Protein AF-M0MGC9-F1 (afdb_monomer_lite)

Sequence (70 aa):
MNMTVTDTPKDEGAYTLQRYNNQARSEMTLANGVPNDSWDAAIKPSDPIASVPADQTIIPESSSEMGCSL

pLDDT: mean 85.55, std 9.45, range [48.41, 97.19]

Radius of gyration: 15.37 Å; chains: 1; bounding box: 35×28×37 Å

Organism: NCBI:txid1227455

Secondary structure (DSSP, 8-state):
--EEESS-TTSTT-EEE-TTT--EE--EEE--EEE--SSSSSEEE-S-SEEE-TTTSS--TT-TT-----

Foldseek 3Di:
DWDFAQDDPVHGRQWTADDFARDIFGKDFDFDWDADPDDPDGTDGDPGPDIDGRVRPDDDPPDPPPPDGD

Structure (mmCIF, N/CA/C/O backbone):
data_AF-M0MGC9-F1
#
_entry.id   AF-M0MGC9-F1
#
loop_
_atom_site.group_PDB
_atom_site.id
_atom_site.type_symbol
_atom_site.label_atom_id
_atom_site.label_alt_id
_atom_site.label_comp_id
_atom_site.label_asym_id
_atom_site.label_entity_id
_atom_site.label_seq_id
_atom_site.pdbx_PDB_ins_code
_atom_site.Cartn_x
_atom_site.Cartn_y
_atom_site.Cartn_z
_atom_site.occupancy
_atom_site.B_iso_or_equiv
_atom_site.auth_seq_id
_atom_site.auth_comp_id
_atom_site.auth_asym_id
_atom_site.auth_atom_id
_atom_site.pdbx_PDB_model_num
ATOM 1 N N . MET A 1 1 ? -21.014 -6.325 11.392 1.00 48.41 1 MET A N 1
ATOM 2 C CA . MET A 1 1 ? -20.391 -7.184 10.373 1.00 48.41 1 MET A CA 1
ATOM 3 C C . MET A 1 1 ? -19.628 -6.277 9.427 1.00 48.41 1 MET A C 1
ATOM 5 O O . MET A 1 1 ? -20.213 -5.303 8.966 1.00 48.41 1 MET A O 1
ATOM 9 N N . ASN A 1 2 ? -18.330 -6.522 9.253 1.00 60.12 2 ASN A N 1
ATOM 10 C CA . ASN A 1 2 ? -17.515 -5.838 8.248 1.00 60.12 2 ASN A CA 1
ATOM 11 C C . ASN A 1 2 ? -17.812 -6.475 6.885 1.00 60.12 2 ASN A C 1
ATOM 13 O O . ASN A 1 2 ? -18.052 -7.680 6.827 1.00 60.12 2 ASN A O 1
ATOM 17 N N . MET A 1 3 ? -17.830 -5.678 5.816 1.00 75.88 3 MET A N 1
ATOM 18 C CA . MET A 1 3 ? -17.904 -6.210 4.454 1.00 75.88 3 MET A CA 1
ATOM 19 C C . MET A 1 3 ? -16.480 -6.508 3.989 1.00 75.88 3 MET A C 1
ATOM 21 O O . MET A 1 3 ? -15.660 -5.594 3.893 1.00 75.88 3 MET A O 1
ATOM 25 N N . THR A 1 4 ? -16.187 -7.780 3.744 1.00 77.88 4 THR A N 1
ATOM 26 C CA . THR A 1 4 ? -14.924 -8.233 3.154 1.00 77.88 4 THR A CA 1
ATOM 27 C C . THR A 1 4 ? -15.127 -8.398 1.654 1.00 77.88 4 THR A C 1
AT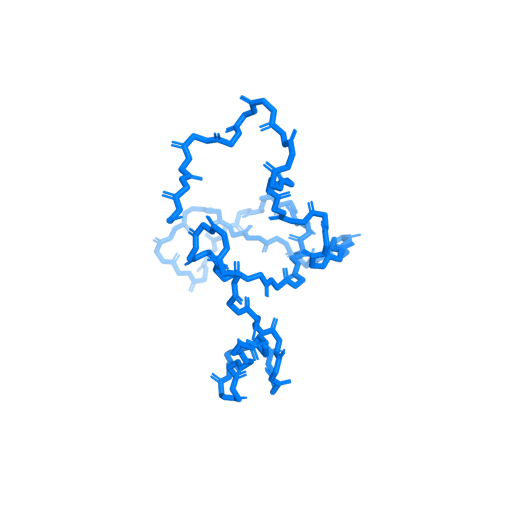OM 29 O O . THR A 1 4 ? -16.125 -8.985 1.235 1.00 77.88 4 THR A O 1
ATOM 32 N N . VAL A 1 5 ? -14.210 -7.866 0.848 1.00 75.25 5 VAL A N 1
ATOM 33 C CA . VAL A 1 5 ? -14.263 -8.011 -0.612 1.00 75.25 5 VAL A CA 1
ATOM 34 C C . VAL A 1 5 ? -13.641 -9.356 -0.979 1.00 75.25 5 VAL A C 1
AT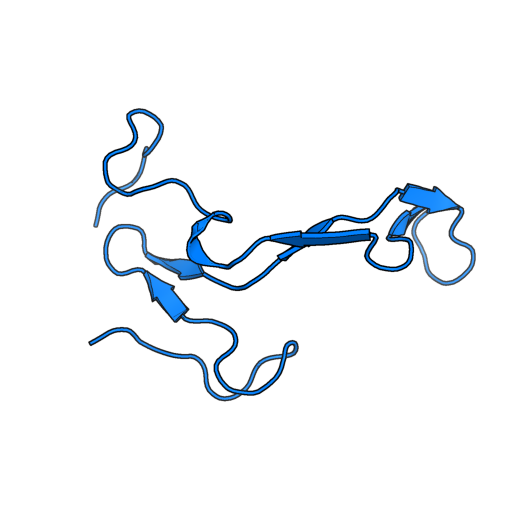OM 36 O O . VAL A 1 5 ? -12.478 -9.592 -0.666 1.00 75.25 5 VAL A O 1
ATOM 39 N N . THR A 1 6 ? -14.420 -10.244 -1.596 1.00 72.19 6 THR A N 1
ATOM 40 C CA . THR A 1 6 ? -13.977 -11.601 -1.955 1.00 72.19 6 THR A CA 1
ATOM 41 C C . THR A 1 6 ? -13.025 -11.596 -3.145 1.00 72.19 6 THR A C 1
ATOM 43 O O . THR A 1 6 ? -11.929 -12.114 -3.022 1.00 72.19 6 THR A O 1
ATOM 46 N N . ASP A 1 7 ? -13.357 -10.937 -4.255 1.00 75.25 7 ASP A N 1
ATOM 47 C CA . ASP A 1 7 ? -12.433 -10.824 -5.390 1.00 75.25 7 ASP A CA 1
ATOM 48 C C . ASP A 1 7 ? -11.607 -9.545 -5.295 1.00 75.25 7 ASP A C 1
ATOM 50 O O . ASP A 1 7 ? -12.135 -8.435 -5.421 1.00 75.25 7 ASP A O 1
ATOM 54 N N . THR A 1 8 ? -10.297 -9.688 -5.086 1.00 70.12 8 THR A N 1
ATOM 55 C CA . THR A 1 8 ? -9.385 -8.544 -5.043 1.00 70.12 8 THR A CA 1
ATOM 56 C C . THR A 1 8 ? -8.107 -8.818 -5.837 1.00 70.12 8 THR A C 1
ATOM 58 O O . THR A 1 8 ? -7.641 -9.956 -5.873 1.00 70.12 8 THR A O 1
ATOM 61 N N . PRO A 1 9 ? -7.473 -7.784 -6.425 1.00 74.12 9 PRO A N 1
ATOM 62 C CA . PRO A 1 9 ? -6.150 -7.916 -7.045 1.00 74.12 9 PRO A CA 1
ATOM 63 C C . PRO A 1 9 ? -5.026 -8.308 -6.070 1.00 74.12 9 PRO A C 1
ATOM 65 O O . PRO A 1 9 ? -3.892 -8.485 -6.501 1.00 74.12 9 PRO A O 1
ATOM 68 N N . LYS A 1 10 ? -5.319 -8.373 -4.765 1.00 70.12 10 LYS A N 1
ATOM 69 C CA . LYS A 1 10 ? -4.392 -8.689 -3.674 1.00 70.12 10 LYS A CA 1
ATOM 70 C C . LYS A 1 10 ? -4.758 -9.998 -2.962 1.00 70.12 10 LYS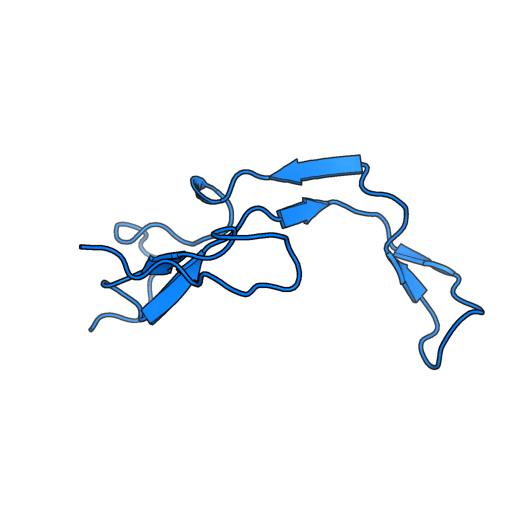 A C 1
ATOM 72 O O . LYS A 1 10 ? -4.527 -10.107 -1.766 1.00 70.12 10 LYS A O 1
ATOM 77 N N . ASP A 1 11 ? -5.355 -10.945 -3.680 1.00 73.75 11 ASP A N 1
ATOM 78 C CA . ASP A 1 11 ? -5.903 -12.204 -3.156 1.00 73.75 11 ASP A CA 1
ATOM 79 C C . ASP A 1 11 ? -7.254 -12.060 -2.428 1.00 73.75 11 ASP A C 1
ATOM 81 O O . ASP A 1 11 ? -7.753 -10.958 -2.161 1.00 73.75 11 ASP A O 1
ATOM 85 N N . GLU A 1 12 ? -7.898 -13.201 -2.166 1.00 78.81 12 GLU A N 1
ATOM 86 C CA . GLU A 1 12 ? -9.243 -13.256 -1.595 1.00 78.81 12 GLU A CA 1
ATOM 87 C C . GLU A 1 12 ? -9.284 -12.643 -0.189 1.00 78.81 12 GLU A C 1
ATOM 89 O O . GLU A 1 12 ? -8.523 -13.011 0.705 1.00 78.81 12 GLU A O 1
ATOM 94 N N . GLY A 1 13 ? -10.193 -11.689 0.025 1.00 74.19 13 GLY A N 1
ATOM 95 C CA . GLY A 1 13 ? -10.420 -11.098 1.344 1.00 74.19 13 GLY A CA 1
ATOM 96 C C . GLY A 1 13 ? -9.389 -10.068 1.808 1.00 74.19 13 GLY A C 1
ATOM 97 O O . GLY A 1 13 ? -9.471 -9.606 2.947 1.00 74.19 13 GLY A O 1
ATOM 98 N N . ALA A 1 14 ? -8.460 -9.646 0.948 1.00 75.69 14 ALA A N 1
ATOM 99 C CA . ALA A 1 14 ? -7.410 -8.693 1.318 1.00 75.69 14 ALA A CA 1
ATOM 100 C C . ALA A 1 14 ? -7.904 -7.259 1.595 1.00 75.69 14 ALA A C 1
ATOM 102 O O . ALA A 1 14 ? -7.154 -6.439 2.131 1.00 75.69 14 ALA A O 1
ATOM 103 N N . TYR A 1 15 ? -9.164 -6.952 1.264 1.00 78.69 15 TYR A N 1
ATOM 104 C CA . TYR A 1 15 ? -9.802 -5.671 1.557 1.00 78.69 15 TYR A CA 1
ATOM 105 C C . TYR A 1 15 ? -11.010 -5.833 2.481 1.00 78.69 15 TYR A C 1
ATOM 107 O O . TYR A 1 15 ? -11.914 -6.633 2.232 1.00 78.69 15 TYR A O 1
ATOM 115 N N . THR A 1 16 ? -11.073 -4.985 3.507 1.00 84.00 16 THR A N 1
ATOM 116 C CA . THR A 1 16 ? -12.239 -4.839 4.388 1.00 84.00 16 THR A CA 1
ATOM 117 C C . THR A 1 16 ? -12.758 -3.406 4.364 1.00 84.00 16 THR A C 1
ATOM 119 O O . THR A 1 16 ? -11.977 -2.458 4.402 1.00 84.00 16 THR A O 1
ATOM 122 N N . LEU A 1 17 ? -14.076 -3.223 4.292 1.00 82.69 17 LEU A N 1
ATOM 123 C CA . LEU A 1 17 ? -14.699 -1.900 4.339 1.00 82.69 17 LEU A CA 1
ATOM 124 C C . LEU A 1 17 ? -14.900 -1.450 5.789 1.00 82.69 17 LEU A C 1
ATOM 126 O O . LEU A 1 17 ? -15.493 -2.167 6.604 1.00 82.69 17 LEU A O 1
ATOM 130 N N . GLN A 1 18 ? -14.448 -0.240 6.100 1.00 81.25 18 GLN A N 1
ATOM 131 C CA . GLN A 1 18 ? -14.633 0.384 7.404 1.00 81.25 18 GLN A CA 1
ATOM 132 C C . GLN A 1 18 ? -15.981 1.098 7.484 1.00 81.25 18 GLN A C 1
ATOM 134 O O . GLN A 1 18 ? -16.369 1.826 6.574 1.00 81.25 18 GLN A O 1
ATOM 139 N N . ARG A 1 19 ? -16.700 0.916 8.597 1.00 81.50 19 ARG A N 1
ATOM 140 C CA . ARG A 1 19 ? -18.055 1.468 8.763 1.00 81.50 19 ARG A CA 1
ATOM 141 C C . ARG A 1 19 ? -18.103 2.915 9.239 1.00 81.50 19 ARG A C 1
ATOM 143 O O . ARG A 1 19 ? -19.117 3.555 9.017 1.00 81.50 19 ARG A O 1
ATOM 150 N N . TYR A 1 20 ? -17.047 3.412 9.877 1.00 82.50 20 TYR A N 1
ATOM 151 C CA . TYR A 1 20 ? -17.050 4.757 10.458 1.00 82.50 20 TYR A CA 1
ATOM 152 C C . TYR A 1 20 ? -16.640 5.853 9.463 1.00 82.50 20 TYR A C 1
ATOM 154 O O . TYR A 1 20 ? -16.953 7.017 9.675 1.00 82.50 20 TYR A O 1
ATOM 162 N N . ASN A 1 21 ? -15.977 5.494 8.356 1.00 80.75 21 ASN A N 1
ATOM 163 C CA . ASN A 1 21 ? -15.534 6.456 7.340 1.00 80.75 21 ASN A CA 1
ATOM 164 C C . ASN A 1 21 ? -15.640 5.946 5.886 1.00 80.75 21 ASN A C 1
ATOM 166 O O . ASN A 1 21 ? -15.100 6.572 4.978 1.00 80.75 21 ASN A O 1
ATOM 170 N N . ASN A 1 22 ? -16.310 4.810 5.653 1.00 85.56 22 ASN A N 1
ATOM 171 C CA . ASN A 1 22 ? -16.474 4.173 4.338 1.00 85.56 22 ASN A CA 1
ATOM 172 C C . ASN A 1 22 ? -15.163 3.853 3.588 1.00 85.56 22 ASN A C 1
ATOM 174 O O . ASN A 1 22 ? -15.163 3.717 2.364 1.00 85.56 22 ASN A O 1
ATOM 178 N N . GLN A 1 23 ? -14.031 3.762 4.288 1.00 86.12 23 GLN A N 1
ATOM 179 C CA . GLN A 1 23 ? -12.728 3.557 3.663 1.00 86.12 23 GLN A CA 1
ATOM 180 C C . GLN A 1 23 ? -12.372 2.067 3.610 1.00 86.12 23 GLN A C 1
ATOM 182 O O . GLN A 1 23 ? -12.494 1.346 4.602 1.00 86.12 23 GLN A O 1
ATOM 187 N N . ALA A 1 24 ? -11.876 1.589 2.469 1.00 87.00 24 ALA A N 1
ATOM 188 C CA . ALA A 1 24 ? -11.310 0.246 2.374 1.00 87.00 24 ALA A CA 1
ATOM 189 C C . ALA A 1 24 ? -9.975 0.153 3.137 1.00 87.00 24 ALA A C 1
ATOM 191 O O . ALA A 1 24 ? -9.177 1.089 3.137 1.00 87.00 24 ALA A O 1
ATOM 192 N N . ARG A 1 25 ? -9.727 -0.986 3.780 1.00 88.69 25 ARG A N 1
ATOM 193 C CA . ARG A 1 25 ? -8.538 -1.281 4.586 1.00 88.69 25 ARG A CA 1
ATOM 194 C C . ARG A 1 25 ? -7.884 -2.560 4.075 1.00 88.69 25 ARG A C 1
ATOM 196 O O . ARG A 1 25 ? -8.573 -3.569 3.932 1.00 88.69 25 ARG A O 1
ATOM 203 N N . SER A 1 26 ? -6.578 -2.513 3.829 1.00 89.50 26 SER A N 1
ATOM 204 C CA . SER A 1 26 ? -5.764 -3.634 3.337 1.00 89.50 26 SER A CA 1
ATOM 205 C C . SER A 1 26 ? -4.315 -3.478 3.778 1.00 89.50 26 SER A C 1
ATOM 207 O O . SER A 1 26 ? -3.876 -2.349 3.986 1.00 89.50 26 SER A O 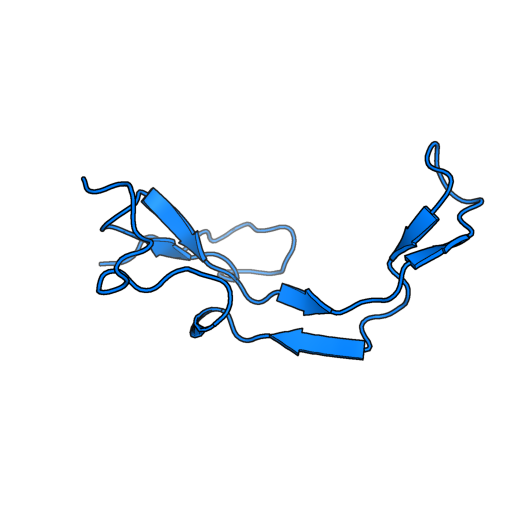1
ATOM 209 N N . GLU A 1 27 ? -3.548 -4.566 3.798 1.00 91.50 27 GLU A N 1
ATOM 210 C CA . GLU A 1 27 ? -2.088 -4.490 3.923 1.00 91.50 27 GLU A CA 1
ATOM 211 C C . GLU A 1 27 ? -1.478 -3.655 2.778 1.00 91.50 27 GLU A C 1
ATOM 213 O O . GLU A 1 27 ? -1.941 -3.686 1.625 1.00 91.50 27 GLU A O 1
ATOM 218 N N . MET A 1 28 ? -0.441 -2.883 3.097 1.00 94.12 28 MET A N 1
ATOM 219 C CA . MET A 1 28 ? 0.324 -2.089 2.135 1.00 94.12 28 MET A CA 1
ATOM 220 C C . MET A 1 28 ? 1.805 -2.444 2.192 1.00 94.12 28 MET A C 1
ATOM 222 O O . MET A 1 28 ? 2.300 -2.909 3.208 1.00 94.12 28 MET A O 1
ATOM 226 N N . THR A 1 29 ? 2.529 -2.174 1.112 1.00 95.25 29 THR A N 1
ATOM 227 C CA . THR A 1 29 ? 3.976 -2.395 1.031 1.00 95.25 29 THR A CA 1
ATOM 228 C C . THR A 1 29 ? 4.725 -1.076 0.905 1.00 95.25 29 THR A C 1
ATOM 230 O O . THR A 1 29 ? 4.287 -0.175 0.188 1.00 95.25 29 THR A O 1
ATOM 233 N N . LEU A 1 30 ? 5.885 -0.984 1.549 1.00 95.50 30 LEU A N 1
ATOM 234 C CA . LEU A 1 30 ? 6.864 0.078 1.332 1.00 95.50 30 LEU A CA 1
ATOM 235 C C . LEU A 1 30 ? 7.827 -0.348 0.221 1.00 95.50 30 LEU A C 1
ATOM 237 O O . LEU A 1 30 ? 8.321 -1.475 0.229 1.00 95.50 30 LEU A O 1
ATOM 241 N N . ALA A 1 31 ? 8.106 0.557 -0.713 1.00 96.81 31 ALA A N 1
ATOM 242 C CA . ALA A 1 31 ? 9.043 0.353 -1.815 1.00 96.81 31 ALA A CA 1
ATOM 243 C C . ALA A 1 31 ? 9.747 1.673 -2.157 1.00 96.81 31 ALA A C 1
ATOM 245 O O . ALA A 1 31 ? 9.191 2.754 -1.951 1.00 96.81 31 ALA A O 1
ATOM 246 N N . ASN A 1 32 ? 10.963 1.588 -2.695 1.00 96.81 32 ASN A N 1
ATOM 247 C CA . ASN A 1 32 ? 11.698 2.758 -3.169 1.00 96.81 32 ASN A CA 1
ATOM 248 C C . ASN A 1 32 ? 11.253 3.132 -4.586 1.00 96.81 32 ASN A C 1
ATOM 250 O O . ASN A 1 32 ? 10.856 2.268 -5.364 1.00 96.81 32 ASN A O 1
ATOM 254 N N . GLY A 1 33 ? 11.374 4.409 -4.950 1.00 95.62 33 GLY A N 1
ATOM 255 C CA . GLY A 1 33 ? 11.252 4.824 -6.347 1.00 95.62 33 GLY A CA 1
ATOM 256 C C . GLY A 1 33 ? 12.524 4.479 -7.119 1.00 95.62 33 GLY A C 1
ATOM 257 O O . GLY A 1 33 ? 13.606 4.931 -6.746 1.00 95.62 33 GLY A O 1
ATOM 258 N N . VAL A 1 34 ? 12.404 3.703 -8.194 1.00 96.38 34 VAL A N 1
ATOM 259 C CA . VAL A 1 34 ? 13.512 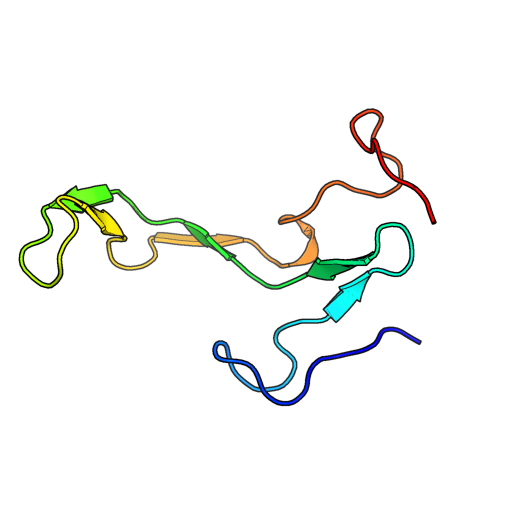3.360 -9.101 1.00 96.38 34 VAL A CA 1
ATOM 260 C C . VAL A 1 34 ? 13.179 3.776 -10.536 1.00 96.38 34 VAL A C 1
ATOM 262 O O . VAL A 1 34 ? 11.996 3.833 -10.879 1.00 96.38 34 VAL A O 1
ATOM 265 N N . PRO A 1 35 ? 14.176 4.076 -11.392 1.00 96.19 35 PRO A N 1
ATOM 266 C CA . PRO A 1 35 ? 13.927 4.387 -12.797 1.00 96.19 35 PRO A CA 1
ATOM 267 C C . PRO A 1 35 ? 13.062 3.320 -13.479 1.00 96.19 35 PRO A C 1
ATOM 269 O O . PRO A 1 35 ? 13.219 2.124 -13.220 1.00 96.19 35 PRO A O 1
ATOM 272 N N . ASN A 1 36 ? 12.147 3.761 -14.340 1.00 94.06 36 ASN A N 1
ATOM 273 C CA . ASN A 1 36 ? 11.240 2.884 -15.067 1.00 94.06 36 ASN A CA 1
ATOM 274 C C . ASN A 1 36 ? 11.412 3.027 -16.577 1.00 94.06 36 ASN A C 1
ATOM 276 O O . ASN A 1 36 ? 11.383 4.124 -17.126 1.00 94.06 36 ASN A O 1
ATOM 280 N N . ASP A 1 37 ? 11.541 1.881 -17.225 1.00 89.56 37 ASP A N 1
ATOM 281 C CA . ASP A 1 37 ? 11.610 1.697 -18.671 1.00 89.56 37 ASP A CA 1
ATOM 282 C C . ASP A 1 37 ? 10.417 0.884 -19.210 1.00 89.56 37 ASP A C 1
ATOM 284 O O . ASP A 1 37 ? 10.313 0.654 -20.411 1.00 89.56 37 ASP A O 1
ATOM 288 N N . SER A 1 38 ? 9.523 0.424 -18.325 1.00 86.31 38 SER A N 1
ATOM 289 C CA . SER A 1 38 ? 8.562 -0.645 -18.614 1.00 86.31 38 SER A CA 1
ATOM 290 C C . SER A 1 38 ? 7.146 -0.147 -18.955 1.00 86.31 38 SER A C 1
ATOM 292 O O . SER A 1 38 ? 6.352 -0.902 -19.512 1.00 86.31 38 SER A O 1
ATOM 294 N N . TRP A 1 39 ? 6.801 1.102 -18.621 1.00 88.19 39 TRP A N 1
ATOM 295 C CA . TRP A 1 39 ? 5.513 1.740 -18.944 1.00 88.19 39 TRP A CA 1
ATOM 296 C C . TRP A 1 39 ? 5.651 3.269 -18.963 1.00 88.19 39 TRP A C 1
ATOM 298 O O . TRP A 1 39 ? 6.703 3.789 -18.600 1.00 88.19 39 TRP A O 1
ATOM 308 N N . ASP A 1 40 ? 4.595 3.992 -19.355 1.00 92.69 40 ASP A N 1
ATOM 309 C CA . ASP A 1 40 ? 4.588 5.458 -19.517 1.00 92.69 40 ASP A CA 1
ATOM 310 C C . ASP A 1 40 ? 4.587 6.225 -18.174 1.00 92.69 40 ASP A C 1
ATOM 312 O O . ASP A 1 40 ? 3.640 6.909 -17.793 1.00 92.69 40 ASP A O 1
ATOM 316 N N . ALA A 1 41 ? 5.649 6.031 -17.395 1.00 91.50 41 ALA A N 1
ATOM 317 C CA . ALA A 1 41 ? 6.000 6.785 -16.200 1.00 91.50 41 ALA A CA 1
ATOM 318 C C . ALA A 1 41 ? 7.517 6.687 -15.987 1.00 91.50 41 ALA A C 1
ATOM 320 O O . ALA A 1 41 ? 8.094 5.623 -16.189 1.00 91.50 41 ALA A O 1
ATOM 321 N N . ALA A 1 42 ? 8.168 7.759 -15.528 1.00 94.31 42 ALA A N 1
ATOM 322 C CA . ALA A 1 42 ? 9.630 7.795 -15.390 1.00 94.31 42 ALA A CA 1
ATOM 323 C C . ALA A 1 42 ? 10.189 6.963 -14.212 1.00 94.31 42 ALA A C 1
ATOM 325 O O . ALA A 1 42 ? 11.373 6.629 -14.191 1.00 94.31 42 ALA A O 1
ATOM 326 N N . ILE A 1 43 ? 9.358 6.653 -13.211 1.00 95.12 43 ILE A N 1
ATOM 327 C CA . ILE A 1 43 ? 9.737 5.953 -11.974 1.00 95.12 43 ILE A CA 1
ATOM 328 C C . ILE A 1 43 ? 8.698 4.862 -11.686 1.00 95.12 43 ILE A C 1
ATOM 330 O O . ILE A 1 43 ? 7.507 5.063 -11.931 1.00 95.12 43 ILE A O 1
ATOM 334 N N . LYS A 1 44 ? 9.139 3.724 -11.141 1.00 94.56 44 LYS A N 1
ATOM 335 C CA . LYS A 1 44 ? 8.287 2.646 -10.618 1.00 94.56 44 LYS A CA 1
ATOM 336 C C . LYS A 1 44 ? 8.673 2.281 -9.180 1.00 94.56 44 LYS A C 1
ATOM 338 O O . LYS A 1 44 ? 9.786 2.601 -8.756 1.00 94.56 44 LYS A O 1
ATOM 343 N N . PRO A 1 45 ? 7.790 1.602 -8.429 1.00 94.75 45 PRO A N 1
ATOM 344 C CA . PRO A 1 45 ? 8.181 0.950 -7.186 1.00 94.75 45 PRO A CA 1
ATOM 345 C C . PRO A 1 45 ? 9.261 -0.114 -7.438 1.00 94.75 45 PRO A C 1
ATOM 347 O O . PRO A 1 45 ? 9.191 -0.851 -8.423 1.00 94.75 45 PRO A O 1
ATOM 350 N N . SER A 1 46 ? 10.247 -0.201 -6.548 1.00 95.19 46 SER A N 1
ATOM 351 C CA . SER A 1 46 ? 11.127 -1.366 -6.425 1.00 95.19 46 SER A CA 1
ATOM 352 C C . SER A 1 46 ? 10.355 -2.589 -5.922 1.00 95.19 46 SER A C 1
ATOM 354 O O . SER A 1 46 ? 9.176 -2.491 -5.572 1.00 95.19 46 SER A O 1
ATOM 356 N N . ASP A 1 47 ? 11.053 -3.715 -5.765 1.00 95.50 47 ASP A N 1
ATOM 357 C CA . ASP A 1 47 ? 10.548 -4.798 -4.924 1.00 95.50 47 ASP A CA 1
ATOM 358 C C . ASP A 1 47 ? 10.216 -4.270 -3.510 1.00 95.50 47 ASP A C 1
ATOM 360 O O . ASP A 1 47 ? 10.901 -3.351 -3.024 1.00 95.50 47 ASP A O 1
ATOM 364 N N . PRO A 1 48 ? 9.169 -4.807 -2.852 1.00 95.75 48 PRO A N 1
ATOM 365 C CA . PRO A 1 48 ? 8.808 -4.428 -1.493 1.00 95.75 48 PRO A CA 1
ATOM 366 C C . PRO A 1 48 ? 9.972 -4.610 -0.521 1.00 95.75 48 PRO A C 1
ATOM 368 O O . PRO A 1 48 ? 10.603 -5.664 -0.475 1.00 95.75 48 PRO A O 1
ATOM 371 N N . ILE A 1 49 ? 10.215 -3.594 0.303 1.00 97.19 49 ILE A N 1
ATOM 372 C CA . ILE A 1 49 ? 11.225 -3.642 1.369 1.00 97.19 49 ILE A CA 1
ATOM 373 C C . ILE A 1 49 ? 10.605 -3.880 2.749 1.00 97.19 49 ILE A C 1
ATOM 375 O O . ILE A 1 49 ? 11.313 -4.252 3.681 1.00 97.19 49 ILE A O 1
ATOM 379 N N . ALA A 1 50 ? 9.292 -3.670 2.885 1.00 96.38 50 ALA A N 1
ATOM 380 C CA . ALA A 1 50 ? 8.522 -4.002 4.079 1.00 96.38 50 ALA A CA 1
ATOM 381 C C . ALA A 1 50 ? 7.020 -4.088 3.769 1.00 96.38 50 ALA A C 1
ATOM 383 O O . ALA A 1 50 ? 6.535 -3.430 2.845 1.00 96.38 50 ALA A O 1
ATOM 384 N N . SER A 1 51 ? 6.294 -4.835 4.602 1.00 95.06 51 SER A N 1
ATOM 385 C CA . SER A 1 51 ? 4.829 -4.809 4.682 1.00 95.06 51 SER A CA 1
ATOM 386 C C . SER A 1 51 ? 4.384 -4.002 5.900 1.00 95.06 51 SER A C 1
ATOM 388 O O . SER A 1 51 ? 4.988 -4.080 6.970 1.00 95.06 51 SER A O 1
ATOM 390 N N . VAL A 1 52 ? 3.307 -3.241 5.736 1.00 94.00 52 VAL A N 1
ATOM 391 C CA . VAL A 1 52 ? 2.616 -2.494 6.786 1.00 94.00 52 VAL A CA 1
ATOM 392 C C . VAL A 1 52 ? 1.238 -3.128 6.958 1.00 94.00 52 VAL A C 1
ATOM 394 O O . VAL A 1 52 ? 0.448 -3.111 6.005 1.00 94.00 52 VAL A O 1
ATOM 397 N N . PRO A 1 53 ? 0.935 -3.689 8.142 1.00 90.00 53 PRO A N 1
ATOM 398 C CA . PRO A 1 53 ? -0.311 -4.401 8.368 1.00 90.00 53 PRO A CA 1
ATOM 399 C C . PRO A 1 53 ? -1.501 -3.464 8.191 1.00 90.00 53 PRO A C 1
ATOM 401 O O . PRO A 1 53 ? -1.430 -2.271 8.489 1.00 90.00 53 PRO A O 1
ATOM 404 N N . ALA A 1 54 ? -2.618 -4.028 7.733 1.00 87.75 54 ALA A N 1
ATOM 405 C CA . ALA A 1 54 ? -3.835 -3.288 7.409 1.00 87.75 54 ALA A CA 1
ATOM 406 C C . ALA A 1 54 ? -4.312 -2.380 8.558 1.00 87.75 54 ALA A C 1
ATOM 408 O O . ALA A 1 54 ? -4.979 -1.370 8.329 1.00 87.75 54 ALA A O 1
ATOM 409 N N . ASP A 1 55 ? -3.985 -2.724 9.807 1.00 85.88 55 ASP A N 1
ATOM 410 C CA . ASP A 1 55 ? -4.383 -1.944 10.964 1.00 85.88 55 ASP A CA 1
ATOM 411 C C . ASP A 1 55 ? -3.659 -0.598 11.123 1.00 85.88 55 ASP A C 1
ATOM 413 O O . ASP A 1 55 ? -4.220 0.331 11.708 1.00 85.88 55 ASP A O 1
ATOM 417 N N . GLN A 1 56 ? -2.489 -0.465 10.507 1.00 89.06 56 GLN A N 1
ATOM 418 C CA . GLN A 1 56 ? -1.619 0.711 10.556 1.00 89.06 56 GLN A CA 1
ATOM 419 C C . GLN A 1 56 ? -1.631 1.533 9.261 1.00 89.06 56 GLN A C 1
ATOM 421 O O . GLN A 1 56 ? -0.984 2.573 9.182 1.00 89.06 56 GLN A O 1
ATOM 426 N N . THR A 1 57 ? -2.367 1.103 8.236 1.00 89.25 57 THR A N 1
ATOM 427 C CA . THR A 1 57 ? -2.433 1.783 6.928 1.00 89.25 57 THR A CA 1
ATOM 428 C C . THR A 1 57 ? -3.585 2.781 6.825 1.00 89.25 57 THR A C 1
ATOM 430 O O . THR A 1 57 ? -3.940 3.216 5.730 1.00 89.25 57 THR A O 1
ATOM 433 N N . ILE A 1 58 ? -4.223 3.101 7.949 1.00 86.81 58 ILE A N 1
ATOM 434 C CA . ILE A 1 58 ? -5.397 3.967 8.011 1.00 86.81 58 ILE A CA 1
ATOM 435 C C . ILE A 1 58 ? -5.303 4.910 9.207 1.00 86.81 58 ILE A C 1
ATOM 437 O O . ILE A 1 58 ? -4.616 4.624 10.188 1.00 86.81 58 ILE A O 1
ATOM 441 N N . ILE A 1 59 ? -6.063 5.998 9.156 1.00 86.75 59 ILE A N 1
ATOM 442 C CA . ILE A 1 59 ? -6.224 6.877 10.310 1.00 86.75 59 ILE A CA 1
ATOM 443 C C . ILE A 1 59 ? -7.217 6.207 11.282 1.00 86.75 59 ILE A C 1
ATOM 445 O O . ILE A 1 59 ? -8.296 5.804 10.844 1.00 86.75 59 ILE A O 1
ATOM 449 N N . PRO A 1 60 ? -6.894 6.068 12.580 1.00 86.62 60 PRO A N 1
ATOM 450 C CA . PRO A 1 60 ? -7.836 5.545 13.569 1.00 86.62 60 PRO A CA 1
ATOM 451 C C . PRO A 1 60 ? -9.081 6.431 13.714 1.00 86.62 60 PRO A C 1
ATOM 453 O O . PRO A 1 60 ? -8.962 7.655 13.682 1.00 86.62 60 PRO A O 1
ATOM 456 N N . GLU A 1 61 ? -10.251 5.832 13.970 1.00 85.56 61 GLU A N 1
ATOM 457 C CA . GLU A 1 61 ? -11.514 6.556 14.231 1.00 85.56 61 GLU A CA 1
ATOM 458 C C . GLU A 1 61 ? -11.375 7.620 15.333 1.00 85.56 61 GLU A C 1
ATOM 460 O O . GLU A 1 61 ? -11.932 8.706 15.230 1.00 85.56 61 GLU A O 1
ATOM 465 N N . SER A 1 62 ? -10.578 7.337 16.367 1.00 84.69 62 SER A N 1
ATOM 466 C CA . SER A 1 62 ? -10.336 8.244 17.493 1.00 84.69 62 SER A CA 1
ATOM 467 C C . SER A 1 62 ? -9.300 9.340 17.219 1.00 84.69 62 SER A C 1
ATOM 469 O O . SER A 1 62 ? -8.963 10.091 18.135 1.00 84.69 62 SER A O 1
ATOM 471 N N . SER A 1 63 ? -8.711 9.395 16.022 1.00 87.12 63 SER A N 1
ATOM 472 C CA . SER A 1 63 ? -7.689 10.390 15.693 1.00 87.12 63 SER A CA 1
ATOM 473 C C . SER A 1 63 ? -8.304 11.777 15.540 1.00 87.12 63 SER A C 1
ATOM 475 O O . SER A 1 63 ? -9.331 11.942 14.887 1.00 87.12 63 SER A O 1
ATOM 477 N N . SER A 1 64 ? -7.618 12.804 16.044 1.00 87.50 64 SER A N 1
ATOM 478 C CA . SER A 1 64 ? -7.968 14.207 15.785 1.00 87.50 64 SER A CA 1
ATOM 479 C C . SER A 1 64 ? -7.840 14.602 14.310 1.00 87.50 64 SER A C 1
ATOM 481 O O . SER A 1 64 ? -8.346 15.644 13.909 1.00 87.50 64 SER A O 1
ATOM 483 N N . GLU A 1 65 ? -7.147 13.791 13.510 1.00 86.31 65 GLU A N 1
ATOM 484 C CA . GLU A 1 65 ? -6.997 13.974 12.063 1.00 86.31 65 GLU A CA 1
ATOM 485 C C . GLU A 1 65 ? -8.164 13.359 11.270 1.00 86.31 65 GLU A C 1
ATOM 487 O O . GLU A 1 65 ? -8.244 13.528 10.052 1.00 86.31 65 GLU A O 1
ATOM 492 N N . MET A 1 66 ? -9.085 12.647 11.936 1.00 88.25 66 MET A N 1
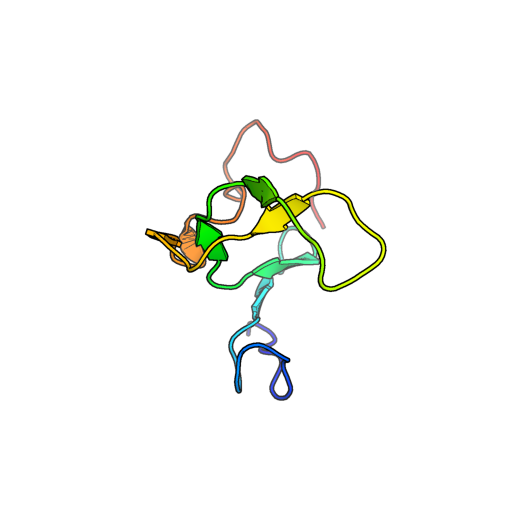ATOM 493 C CA . MET A 1 66 ? -10.266 12.069 11.298 1.00 88.25 66 MET A CA 1
ATOM 494 C C . MET A 1 66 ? -11.276 13.169 10.943 1.00 88.25 66 MET A C 1
ATOM 496 O O . MET A 1 66 ? -12.020 13.657 11.789 1.00 88.25 66 MET A O 1
ATOM 500 N N . GLY A 1 67 ? -11.299 13.559 9.666 1.00 82.56 67 GLY A N 1
ATOM 501 C CA . GLY A 1 67 ? -12.157 14.635 9.151 1.00 82.56 67 GLY A CA 1
ATOM 502 C C . GLY A 1 67 ? -13.502 14.187 8.570 1.00 82.56 67 GLY A C 1
ATOM 503 O O . GLY A 1 67 ? -14.235 15.013 8.031 1.00 82.56 67 GLY A O 1
ATOM 504 N N . CYS A 1 68 ? -13.821 12.894 8.613 1.00 75.44 68 CYS A N 1
ATOM 505 C CA . CYS A 1 68 ? -15.064 12.333 8.083 1.00 75.44 68 CYS A CA 1
ATOM 506 C C . CYS A 1 68 ? -15.696 11.385 9.103 1.00 75.44 68 CYS A C 1
ATOM 508 O O . CYS A 1 68 ? -15.000 10.559 9.689 1.00 75.44 68 CYS A O 1
ATOM 510 N N . SER A 1 69 ? -17.016 11.473 9.256 1.00 73.44 69 SER A N 1
ATOM 511 C CA . SER A 1 69 ? -17.838 10.530 10.017 1.00 73.44 69 SER A CA 1
ATOM 512 C C . SER A 1 69 ? -19.126 10.239 9.246 1.00 73.44 69 SER A C 1
ATOM 514 O O . SER A 1 69 ? -19.648 11.133 8.573 1.00 73.44 69 SER A O 1
ATOM 516 N N . LEU A 1 70 ? -19.620 9.005 9.342 1.00 76.88 70 LEU A N 1
ATOM 517 C CA . LEU A 1 70 ? -20.889 8.561 8.753 1.00 76.88 70 LEU A CA 1
ATOM 518 C C . LEU A 1 70 ? -22.053 8.629 9.745 1.00 76.88 70 LEU A C 1
ATOM 520 O O . LEU A 1 70 ? -21.814 8.395 10.950 1.00 76.88 70 LEU A O 1
#